Protein AF-A0A937DU06-F1 (afdb_monomer_lite)

Structure (mmCIF, N/CA/C/O backbone):
data_AF-A0A937DU06-F1
#
_entry.id   AF-A0A937DU06-F1
#
loop_
_atom_site.group_PDB
_atom_site.id
_atom_site.type_symbol
_atom_site.label_atom_id
_atom_site.label_alt_id
_atom_site.label_comp_id
_atom_site.label_asym_id
_atom_site.label_entity_id
_atom_site.label_seq_id
_atom_site.pdbx_PDB_ins_code
_atom_site.Cartn_x
_atom_site.Cartn_y
_atom_site.Cartn_z
_atom_site.occupancy
_atom_site.B_iso_or_equiv
_atom_site.auth_seq_id
_atom_site.auth_comp_id
_atom_site.auth_asym_id
_atom_site.auth_atom_id
_atom_site.pdbx_PDB_model_num
ATOM 1 N N . GLY A 1 1 ? 13.114 4.478 -22.385 1.00 58.47 1 GLY A N 1
ATOM 2 C CA . GLY A 1 1 ? 14.428 4.098 -21.829 1.00 58.47 1 GLY A CA 1
ATOM 3 C C . GLY A 1 1 ? 14.342 2.705 -21.241 1.00 58.47 1 GLY A C 1
ATOM 4 O O . GLY A 1 1 ? 13.234 2.247 -20.992 1.00 58.47 1 GLY A O 1
ATOM 5 N N . LYS A 1 2 ? 15.476 2.027 -21.035 1.00 77.94 2 LYS A N 1
ATOM 6 C CA . LYS A 1 2 ? 15.503 0.797 -20.226 1.00 77.94 2 LYS A CA 1
ATOM 7 C C . LYS A 1 2 ? 15.270 1.189 -18.764 1.00 77.94 2 LYS A C 1
ATOM 9 O O . LYS A 1 2 ? 15.938 2.104 -18.291 1.00 77.94 2 LYS A O 1
ATOM 14 N N . VAL A 1 3 ? 14.323 0.547 -18.084 1.00 90.25 3 VAL A N 1
ATOM 15 C CA . VAL A 1 3 ? 14.046 0.810 -16.666 1.00 90.25 3 VAL A CA 1
ATOM 16 C C . VAL A 1 3 ? 15.000 -0.030 -15.817 1.00 90.25 3 VAL A C 1
ATOM 18 O O . VAL A 1 3 ? 15.360 -1.152 -16.182 1.00 90.25 3 VAL A O 1
ATOM 21 N N . GLN A 1 4 ? 15.451 0.531 -14.701 1.00 93.31 4 GLN A N 1
ATOM 22 C CA . GLN A 1 4 ? 16.247 -0.173 -13.703 1.00 93.31 4 GLN A CA 1
ATOM 23 C C . GLN A 1 4 ? 15.529 -0.123 -12.360 1.00 93.31 4 GLN A C 1
ATOM 25 O O . GLN A 1 4 ? 14.863 0.861 -12.042 1.00 93.31 4 GLN A O 1
ATOM 30 N N . PHE A 1 5 ? 15.688 -1.181 -11.576 1.00 93.62 5 PHE A N 1
ATOM 31 C CA . PHE A 1 5 ? 15.219 -1.249 -10.203 1.00 93.62 5 PHE A CA 1
ATOM 32 C C . PHE A 1 5 ? 16.408 -1.219 -9.254 1.00 93.62 5 PHE A C 1
ATOM 34 O O . PHE A 1 5 ? 17.311 -2.047 -9.369 1.00 93.62 5 PHE A O 1
ATOM 41 N N . SER A 1 6 ? 16.386 -0.293 -8.302 1.00 92.75 6 SER A N 1
ATOM 42 C CA . SER A 1 6 ? 17.368 -0.228 -7.224 1.00 92.75 6 SER A CA 1
ATOM 43 C C . SER A 1 6 ? 16.763 -0.868 -5.972 1.00 92.75 6 SER A C 1
ATOM 45 O O . SER A 1 6 ? 15.909 -0.235 -5.344 1.00 92.75 6 SER A O 1
ATOM 47 N N . PRO A 1 7 ? 17.147 -2.109 -5.612 1.00 89.31 7 PRO A N 1
ATOM 48 C CA . PRO A 1 7 ? 16.702 -2.715 -4.362 1.00 89.31 7 PRO A CA 1
ATOM 49 C C . PRO A 1 7 ? 17.229 -1.918 -3.163 1.00 89.31 7 PRO A C 1
ATOM 51 O O . PRO A 1 7 ? 18.206 -1.179 -3.281 1.00 89.31 7 PRO A O 1
ATOM 54 N N . TRP A 1 8 ? 16.594 -2.089 -2.003 1.00 83.94 8 TRP A N 1
ATOM 55 C CA . TRP A 1 8 ? 16.994 -1.406 -0.766 1.00 83.94 8 TRP A CA 1
ATOM 56 C C . TRP A 1 8 ? 18.437 -1.726 -0.376 1.00 83.94 8 TRP A C 1
ATOM 58 O O . TRP A 1 8 ? 19.204 -0.812 -0.090 1.00 83.94 8 TRP A O 1
ATOM 68 N N . ASP A 1 9 ? 18.805 -3.003 -0.487 1.00 81.38 9 ASP A N 1
ATOM 69 C CA . ASP A 1 9 ? 20.158 -3.500 -0.286 1.00 81.38 9 ASP A CA 1
ATOM 70 C C . ASP A 1 9 ? 20.603 -4.253 -1.547 1.00 81.38 9 ASP A C 1
ATOM 72 O O . ASP A 1 9 ? 20.216 -5.401 -1.780 1.00 81.38 9 ASP A O 1
ATOM 76 N N . GLY A 1 10 ? 21.394 -3.607 -2.405 1.00 83.94 10 GLY A N 1
ATOM 77 C CA . GLY A 1 10 ? 21.984 -4.269 -3.568 1.00 83.94 10 GLY A CA 1
ATOM 78 C C . GLY A 1 10 ? 22.299 -3.348 -4.740 1.00 83.94 10 GLY A C 1
ATOM 79 O O . GLY A 1 10 ? 22.063 -2.143 -4.711 1.00 83.94 10 GLY A O 1
ATOM 80 N N . ALA A 1 11 ? 22.858 -3.942 -5.793 1.00 88.88 11 ALA A N 1
ATOM 81 C CA . ALA A 1 11 ? 23.126 -3.243 -7.041 1.00 88.88 11 ALA A CA 1
ATOM 82 C C . ALA A 1 11 ? 21.840 -3.087 -7.876 1.00 88.88 11 ALA A C 1
ATOM 84 O O . ALA A 1 11 ? 20.976 -3.969 -7.822 1.00 88.88 11 ALA A O 1
ATOM 85 N N . PRO A 1 12 ? 21.721 -2.019 -8.686 1.00 91.50 12 PRO A N 1
ATOM 86 C CA . PRO A 1 12 ? 20.616 -1.868 -9.621 1.00 91.50 12 PRO A CA 1
ATOM 87 C C . PRO A 1 12 ? 20.505 -3.053 -10.585 1.00 91.50 12 PRO A C 1
ATOM 89 O O . PRO A 1 12 ? 21.502 -3.529 -11.133 1.00 91.50 12 PRO A O 1
ATOM 92 N N . LEU A 1 13 ? 19.274 -3.496 -10.820 1.00 92.31 13 LEU A N 1
ATOM 93 C CA . LEU A 1 13 ? 18.938 -4.603 -11.709 1.00 92.31 13 LEU A CA 1
ATOM 94 C C . LEU A 1 13 ? 18.192 -4.075 -12.940 1.00 92.31 13 LEU A C 1
ATOM 96 O O . LEU A 1 13 ? 17.380 -3.154 -12.809 1.00 92.31 13 LEU A O 1
ATOM 100 N N . PRO A 1 14 ? 18.411 -4.648 -14.138 1.00 93.56 14 PRO A N 1
ATOM 101 C CA . PRO A 1 14 ? 17.511 -4.429 -15.263 1.00 93.56 14 PRO A CA 1
ATOM 102 C C . PRO A 1 14 ? 16.080 -4.811 -14.867 1.00 93.56 14 PRO A C 1
ATOM 104 O O . PRO A 1 14 ? 15.870 -5.888 -14.307 1.00 93.56 14 PRO A O 1
ATOM 107 N N . LEU A 1 15 ? 15.117 -3.935 -15.151 1.00 94.56 15 LEU A N 1
ATOM 108 C CA . LEU A 1 15 ? 13.704 -4.162 -14.869 1.00 94.56 15 LEU A CA 1
ATOM 109 C C . LEU A 1 15 ? 12.909 -4.146 -16.175 1.00 94.56 15 LEU A C 1
ATOM 111 O O . LEU A 1 15 ? 12.882 -3.142 -16.891 1.00 94.56 15 LEU A O 1
ATOM 115 N N . GLU A 1 16 ? 12.248 -5.261 -16.465 1.00 94.12 16 GLU A N 1
ATOM 116 C CA . GLU A 1 16 ? 11.255 -5.362 -17.526 1.00 94.12 16 GLU A CA 1
ATOM 117 C C . GLU A 1 16 ? 9.858 -5.091 -16.958 1.00 94.12 16 GLU A C 1
ATOM 119 O O . GLU A 1 16 ? 9.426 -5.712 -15.987 1.00 94.12 16 GLU A O 1
ATOM 124 N N . ASP A 1 17 ? 9.132 -4.161 -17.569 1.00 95.38 17 ASP A N 1
ATOM 125 C CA . ASP A 1 17 ? 7.745 -3.896 -17.208 1.00 95.38 17 ASP A CA 1
ATOM 126 C C . ASP A 1 17 ? 6.811 -4.827 -17.987 1.00 95.38 17 ASP A C 1
ATOM 128 O O . ASP A 1 17 ? 6.576 -4.640 -19.182 1.00 95.38 17 ASP A O 1
ATOM 132 N N . ARG A 1 18 ? 6.278 -5.833 -17.293 1.00 95.44 18 ARG A N 1
ATOM 133 C CA . ARG A 1 18 ? 5.257 -6.758 -17.799 1.00 95.44 18 ARG A CA 1
ATOM 134 C C . ARG A 1 18 ? 3.908 -6.551 -17.109 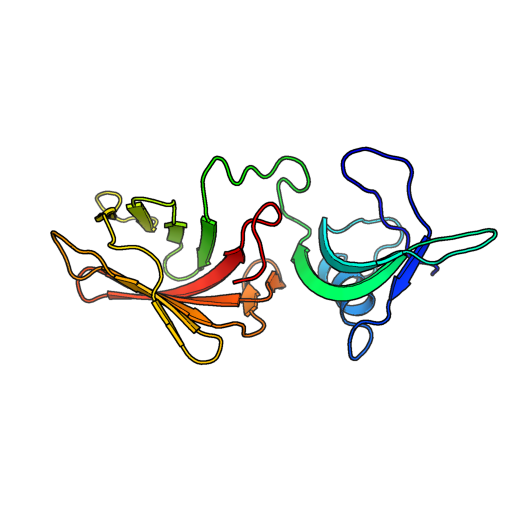1.00 95.44 18 ARG A C 1
ATOM 136 O O . ARG A 1 18 ? 3.020 -7.393 -17.237 1.00 95.44 18 ARG A O 1
ATOM 143 N N . SER A 1 19 ? 3.746 -5.445 -16.382 1.00 95.62 19 SER A N 1
ATOM 144 C CA . SER A 1 19 ? 2.484 -5.125 -15.728 1.00 95.62 19 SER A CA 1
ATOM 145 C C . SER A 1 19 ? 1.403 -4.802 -16.769 1.00 95.62 19 SER A C 1
ATOM 147 O O . SER A 1 19 ? 1.724 -4.316 -17.864 1.00 95.62 19 SER A O 1
ATOM 149 N N . PRO A 1 20 ? 0.114 -5.065 -16.478 1.00 95.44 20 PRO A N 1
ATOM 150 C CA . PRO A 1 20 ? -0.973 -4.773 -17.404 1.00 95.44 20 PRO A CA 1
ATOM 151 C C . PRO A 1 20 ? -0.923 -3.330 -17.915 1.00 95.44 20 PRO A C 1
ATOM 153 O O . PRO A 1 20 ? -0.922 -2.368 -17.151 1.00 95.44 20 PRO A O 1
ATOM 156 N N . GLY A 1 21 ? -0.857 -3.169 -19.238 1.00 95.62 21 GLY A N 1
ATOM 157 C CA . GLY A 1 21 ? -0.779 -1.848 -19.863 1.00 95.62 21 GLY A CA 1
ATOM 158 C C . GLY A 1 21 ? 0.495 -1.052 -19.543 1.00 95.62 21 GLY A C 1
ATOM 159 O O . GLY A 1 21 ? 0.466 0.173 -19.702 1.00 95.62 21 GLY A O 1
ATOM 160 N N . GLN A 1 22 ? 1.579 -1.717 -19.119 1.00 95.75 22 GLN A N 1
ATOM 161 C CA . GLN A 1 22 ? 2.837 -1.093 -18.685 1.00 95.75 22 GLN A CA 1
ATOM 162 C C . GLN A 1 22 ? 2.602 -0.044 -17.588 1.00 95.75 22 GLN A C 1
ATOM 164 O O . GLN A 1 22 ? 3.035 1.111 -17.697 1.00 95.75 22 GLN A O 1
ATOM 169 N N . GLU A 1 23 ? 1.818 -0.422 -16.574 1.00 96.31 23 GLU A N 1
ATOM 170 C CA . GLU A 1 23 ? 1.460 0.433 -15.445 1.00 96.31 23 GLU A CA 1
ATOM 171 C C . GLU A 1 23 ? 2.711 1.003 -14.777 1.00 96.31 23 GLU A C 1
ATOM 173 O O . GLU A 1 23 ? 2.800 2.217 -14.642 1.00 96.31 23 GLU A O 1
ATOM 178 N N . LEU A 1 24 ? 3.724 0.182 -14.478 1.00 96.56 24 LEU A N 1
ATOM 179 C CA . LEU A 1 24 ? 4.948 0.644 -13.814 1.00 96.56 24 LEU A CA 1
ATOM 180 C C . LEU A 1 24 ? 5.633 1.782 -14.583 1.00 96.56 24 LEU A C 1
ATOM 182 O O . LEU A 1 24 ? 5.965 2.823 -14.012 1.00 96.56 24 LEU A O 1
ATOM 186 N N . THR A 1 25 ? 5.835 1.607 -15.888 1.00 95.69 25 THR A N 1
ATOM 187 C CA . THR A 1 25 ? 6.489 2.615 -16.732 1.00 95.69 25 THR A CA 1
ATOM 188 C C . THR A 1 25 ? 5.619 3.863 -16.876 1.00 95.69 25 THR A C 1
ATOM 190 O O . THR A 1 25 ? 6.137 4.980 -16.961 1.00 95.69 25 THR A O 1
ATOM 193 N N . ARG A 1 26 ? 4.292 3.700 -16.915 1.00 95.44 26 ARG A N 1
ATOM 194 C CA . ARG A 1 26 ? 3.347 4.818 -16.962 1.00 95.44 26 ARG A CA 1
ATOM 195 C C . ARG A 1 26 ? 3.391 5.634 -15.673 1.00 95.44 26 ARG A C 1
ATOM 197 O O . ARG A 1 26 ? 3.608 6.839 -15.762 1.00 95.44 26 ARG A O 1
ATOM 204 N N . SER A 1 27 ? 3.297 4.979 -14.517 1.00 95.88 27 SER A N 1
ATOM 205 C CA . SER A 1 27 ? 3.396 5.605 -13.197 1.00 95.88 27 SER A CA 1
ATOM 206 C C . SER A 1 27 ? 4.710 6.355 -13.037 1.00 95.88 27 SER A C 1
ATOM 208 O O . SER A 1 27 ? 4.708 7.493 -12.578 1.00 95.88 27 SER A O 1
ATOM 210 N N . LEU A 1 28 ? 5.825 5.764 -13.487 1.00 95.88 28 LEU A N 1
ATOM 211 C CA . LEU A 1 28 ? 7.123 6.434 -13.469 1.00 95.88 28 LEU A CA 1
ATOM 212 C C . LEU A 1 28 ? 7.074 7.748 -14.248 1.00 95.88 28 LEU A C 1
ATOM 214 O O . LEU A 1 28 ? 7.497 8.774 -13.728 1.00 95.88 28 LEU A O 1
ATOM 218 N N . ARG A 1 29 ? 6.540 7.748 -15.476 1.00 94.62 29 ARG A N 1
ATOM 219 C CA . ARG A 1 29 ? 6.430 8.980 -16.273 1.00 94.62 29 ARG A CA 1
ATOM 220 C C . ARG A 1 29 ? 5.498 10.003 -15.632 1.00 94.62 29 ARG A C 1
ATOM 222 O O . ARG A 1 29 ? 5.862 11.171 -15.574 1.00 94.62 29 ARG A O 1
ATOM 229 N N . GLU A 1 30 ? 4.327 9.585 -15.168 1.00 94.88 30 GLU A N 1
ATOM 230 C CA . GLU A 1 30 ? 3.320 10.485 -14.595 1.00 94.88 30 GLU A CA 1
ATOM 231 C C . GLU A 1 30 ? 3.830 11.144 -13.308 1.00 94.88 30 GLU A C 1
ATOM 233 O O . GLU A 1 30 ? 3.856 12.370 -13.215 1.00 94.88 30 GLU A O 1
ATOM 238 N N . LEU A 1 31 ? 4.344 10.351 -12.364 1.00 95.62 31 LEU A N 1
ATOM 239 C CA . LEU A 1 31 ? 4.810 10.842 -11.064 1.00 95.62 31 LEU A CA 1
ATOM 240 C C . LEU A 1 31 ? 6.076 11.705 -11.155 1.00 95.62 31 LEU A C 1
ATOM 242 O O . LEU A 1 31 ? 6.319 12.556 -10.302 1.00 95.62 31 LEU A O 1
ATOM 246 N N . THR A 1 32 ? 6.907 11.493 -12.177 1.00 94.38 32 THR A N 1
ATOM 247 C CA . THR A 1 32 ? 8.167 12.237 -12.352 1.00 94.38 32 THR A CA 1
ATOM 248 C C . THR A 1 32 ? 8.055 13.394 -13.342 1.00 94.38 32 THR 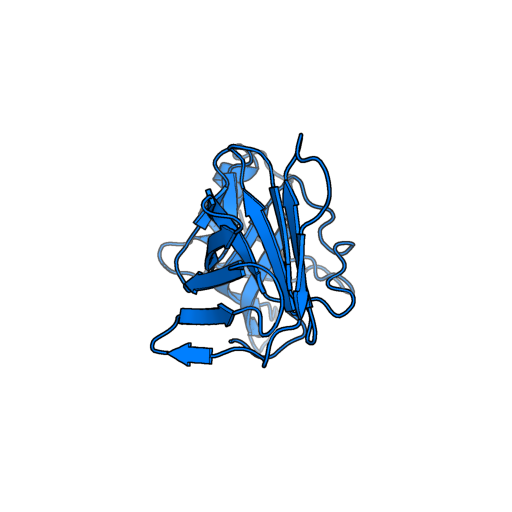A C 1
ATOM 250 O O . THR A 1 32 ? 9.050 14.079 -13.587 1.00 94.38 32 THR A O 1
ATOM 253 N N . GLY A 1 33 ? 6.876 13.620 -13.935 1.00 93.06 33 GLY A N 1
ATOM 254 C CA . GLY A 1 33 ? 6.702 14.590 -15.020 1.00 93.06 33 GLY A CA 1
ATOM 255 C C . GLY A 1 33 ? 7.547 14.257 -16.256 1.00 93.06 33 GLY A C 1
ATOM 256 O O . GLY A 1 33 ? 8.022 15.160 -16.940 1.00 93.06 33 GLY A O 1
ATOM 257 N N . ALA A 1 34 ? 7.790 12.965 -16.498 1.00 88.75 34 ALA A N 1
ATOM 258 C CA . ALA A 1 34 ? 8.652 12.419 -17.546 1.00 88.75 34 ALA A CA 1
ATOM 259 C C . ALA A 1 34 ? 10.103 12.948 -17.531 1.00 88.75 34 ALA A C 1
ATOM 261 O O . ALA A 1 34 ? 10.794 12.887 -18.549 1.00 88.75 34 ALA A O 1
ATOM 262 N N . GLN A 1 35 ? 10.578 13.444 -16.383 1.00 87.69 35 GLN A N 1
ATOM 263 C CA . GLN A 1 35 ? 11.956 13.895 -16.215 1.00 87.69 35 GLN A CA 1
ATOM 264 C C . GLN A 1 35 ? 12.909 12.697 -16.177 1.00 87.69 35 GLN A C 1
ATOM 266 O O . GLN A 1 35 ? 12.804 11.820 -15.318 1.00 87.69 35 GLN A O 1
ATOM 271 N N . GLU A 1 36 ? 13.865 12.662 -17.104 1.00 85.88 36 GLU A N 1
ATOM 272 C CA . GLU A 1 36 ? 14.847 11.583 -17.176 1.00 85.88 36 GLU A CA 1
ATOM 273 C C . GLU A 1 36 ? 15.733 11.547 -15.918 1.00 85.88 36 GLU A C 1
ATOM 275 O O . GLU A 1 36 ? 16.149 12.578 -15.394 1.00 85.88 36 G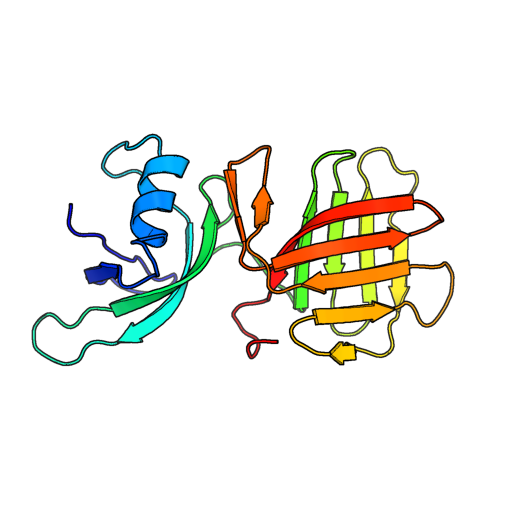LU A O 1
ATOM 280 N N . GLY A 1 37 ? 15.999 10.342 -15.406 1.00 86.44 37 GLY A N 1
ATOM 281 C CA . GLY A 1 37 ? 16.832 10.126 -14.218 1.00 86.44 37 GLY A CA 1
ATOM 282 C C . GLY A 1 37 ? 16.146 10.389 -12.873 1.00 86.44 37 GLY A C 1
ATOM 283 O O . GLY A 1 37 ? 16.718 10.050 -11.837 1.00 86.44 37 GLY A O 1
ATOM 284 N N . ARG A 1 38 ? 14.923 10.933 -12.852 1.00 91.12 38 ARG A N 1
ATOM 285 C CA . ARG A 1 38 ? 14.164 11.110 -11.609 1.00 91.12 38 ARG A CA 1
ATOM 286 C C . ARG A 1 38 ? 13.551 9.768 -11.172 1.00 91.12 38 ARG A C 1
ATOM 288 O O . ARG A 1 38 ? 12.796 9.179 -11.944 1.00 91.12 38 ARG A O 1
ATOM 295 N N . PRO A 1 39 ? 13.867 9.251 -9.969 1.00 92.25 39 PRO A N 1
ATOM 296 C CA . PRO A 1 39 ? 13.339 7.970 -9.515 1.00 92.25 39 PRO A CA 1
ATOM 297 C C . PRO A 1 39 ? 11.930 8.113 -8.924 1.00 92.25 39 PRO A C 1
ATOM 299 O O . PRO A 1 39 ? 11.535 9.189 -8.473 1.00 92.25 39 PRO A O 1
ATOM 302 N N . MET A 1 40 ? 11.216 6.990 -8.850 1.00 94.31 40 MET A N 1
ATOM 303 C CA . MET A 1 40 ? 10.070 6.805 -7.960 1.00 94.31 40 MET A CA 1
ATOM 304 C C . MET A 1 40 ? 10.354 5.632 -7.022 1.00 94.31 40 MET A C 1
ATOM 306 O O . MET A 1 40 ? 11.073 4.697 -7.383 1.00 94.31 40 MET A O 1
ATOM 310 N N . PHE A 1 41 ? 9.766 5.657 -5.835 1.00 94.88 41 PHE A N 1
ATOM 311 C CA . PHE A 1 41 ? 9.621 4.454 -5.033 1.00 94.88 41 PHE A CA 1
ATOM 312 C C . PHE A 1 41 ? 8.600 3.525 -5.689 1.00 94.88 41 PHE A C 1
ATOM 314 O O . PHE A 1 41 ? 7.577 3.994 -6.192 1.00 94.88 41 PHE A O 1
ATOM 321 N N . VAL A 1 42 ? 8.866 2.219 -5.657 1.00 94.88 42 VAL A N 1
ATOM 322 C CA . VAL A 1 42 ? 7.954 1.211 -6.190 1.00 94.88 42 VAL A CA 1
ATOM 323 C C . VAL A 1 42 ? 7.988 -0.065 -5.352 1.00 94.88 42 VAL A C 1
ATOM 325 O O . VAL A 1 42 ? 9.055 -0.534 -4.958 1.00 94.88 42 VAL A O 1
ATOM 328 N N . GLU A 1 43 ? 6.812 -0.641 -5.135 1.00 93.75 43 GLU A N 1
ATOM 329 C CA . GLU A 1 43 ? 6.612 -2.005 -4.643 1.00 93.75 43 GLU A CA 1
ATOM 330 C C . GLU A 1 43 ? 5.833 -2.765 -5.718 1.00 93.75 43 GLU A C 1
ATOM 332 O O . GLU A 1 43 ? 4.856 -2.240 -6.257 1.00 93.75 43 GLU A O 1
ATOM 337 N N . PHE A 1 44 ? 6.249 -3.983 -6.060 1.00 94.44 44 PHE A N 1
ATOM 338 C CA . PHE A 1 44 ? 5.588 -4.788 -7.088 1.00 94.44 44 PHE A CA 1
ATOM 339 C C . PHE A 1 44 ? 5.782 -6.287 -6.855 1.00 94.44 44 PHE A C 1
ATOM 341 O O . PHE A 1 44 ? 6.778 -6.707 -6.263 1.00 94.44 44 PHE A O 1
ATOM 348 N N . PHE A 1 45 ? 4.855 -7.093 -7.372 1.00 93.31 45 PHE A N 1
ATOM 349 C CA . PHE A 1 45 ? 5.064 -8.527 -7.553 1.00 93.31 45 PHE A CA 1
ATOM 350 C C . PHE A 1 45 ? 5.648 -8.806 -8.930 1.00 93.31 45 PHE A C 1
ATOM 352 O O . PHE A 1 45 ? 5.345 -8.125 -9.913 1.00 93.31 45 PHE A O 1
ATOM 359 N N . GLY A 1 46 ? 6.524 -9.803 -8.996 1.00 93.25 46 GLY A N 1
ATOM 360 C CA . GLY A 1 46 ? 7.354 -10.024 -10.163 1.00 93.25 46 GLY A CA 1
ATOM 361 C C . GLY A 1 46 ? 8.157 -11.313 -10.114 1.00 93.25 46 GLY A C 1
ATOM 362 O O . GLY A 1 46 ? 8.124 -12.054 -9.132 1.00 93.25 46 GLY A O 1
ATOM 363 N N . GLY A 1 47 ? 8.889 -11.564 -11.194 1.00 91.62 47 GLY A N 1
ATOM 364 C CA . GLY A 1 47 ? 9.791 -12.703 -11.329 1.00 91.62 47 GLY A CA 1
ATOM 365 C C . GLY A 1 47 ? 11.251 -12.272 -11.413 1.00 91.62 47 GLY A C 1
ATOM 366 O O . GLY A 1 47 ? 11.565 -11.142 -11.788 1.00 91.62 47 GLY A O 1
ATOM 367 N N . ARG A 1 48 ? 12.158 -13.199 -11.094 1.00 91.50 48 ARG A N 1
ATOM 368 C CA . ARG A 1 48 ? 13.571 -13.094 -11.474 1.00 91.50 48 ARG A CA 1
ATOM 369 C C . ARG A 1 48 ? 13.774 -13.811 -12.796 1.00 91.50 48 ARG A C 1
ATOM 371 O O . ARG A 1 48 ? 13.381 -14.970 -12.925 1.00 91.50 48 ARG A O 1
ATOM 378 N N . ASP A 1 49 ? 14.423 -13.144 -13.736 1.00 86.44 49 ASP A N 1
ATOM 379 C CA . ASP A 1 49 ? 14.819 -13.785 -14.981 1.00 86.44 49 ASP A CA 1
ATOM 380 C C . ASP A 1 49 ? 16.092 -14.611 -14.760 1.00 86.44 49 ASP A C 1
ATOM 382 O O . ASP A 1 49 ? 16.937 -14.292 -13.921 1.00 86.44 49 ASP A O 1
ATOM 386 N N . THR A 1 50 ? 16.250 -15.688 -15.525 1.00 82.62 50 THR A N 1
ATOM 387 C CA . THR A 1 50 ? 17.438 -16.551 -15.474 1.00 82.62 50 THR A CA 1
ATOM 388 C C . THR A 1 50 ? 18.275 -16.386 -16.736 1.00 82.62 50 THR A C 1
ATOM 390 O O . THR A 1 50 ? 17.729 -16.380 -17.837 1.00 82.62 50 THR A O 1
ATOM 393 N N . GLY A 1 51 ? 19.602 -16.323 -16.600 1.00 76.81 51 GLY A N 1
ATOM 394 C CA . GLY A 1 51 ? 20.534 -16.280 -17.732 1.00 76.81 51 GLY A CA 1
ATOM 395 C C . GLY A 1 51 ? 21.522 -15.115 -17.674 1.00 76.81 51 GLY A C 1
ATOM 396 O O . GLY A 1 51 ? 21.612 -14.381 -16.691 1.00 76.81 51 GLY A O 1
ATOM 397 N N . ARG A 1 52 ? 22.320 -14.950 -18.734 1.00 68.50 52 ARG A N 1
ATOM 398 C CA . ARG A 1 52 ? 23.296 -13.854 -18.824 1.00 68.50 52 ARG A CA 1
ATOM 399 C C . ARG A 1 52 ? 22.551 -12.529 -19.029 1.00 68.50 52 ARG A C 1
ATOM 401 O O . ARG A 1 52 ? 21.813 -12.392 -19.996 1.00 68.50 52 ARG A O 1
ATOM 408 N N . GLY A 1 53 ? 22.777 -11.561 -18.139 1.00 67.69 53 GLY A N 1
ATOM 409 C CA . GLY A 1 53 ? 22.007 -10.311 -18.109 1.00 67.69 53 GLY A CA 1
ATOM 410 C C . GLY A 1 53 ? 20.671 -10.430 -17.369 1.00 67.69 53 GLY A C 1
ATOM 411 O O . GLY A 1 53 ? 19.804 -9.590 -17.587 1.00 67.69 53 GLY A O 1
ATOM 412 N N . ALA A 1 54 ? 20.518 -11.462 -16.527 1.00 80.12 54 ALA A N 1
ATOM 413 C CA . ALA A 1 54 ? 19.365 -11.666 -15.657 1.00 80.12 54 ALA A CA 1
ATOM 414 C C . ALA A 1 54 ? 18.954 -10.372 -14.944 1.00 80.12 54 ALA A C 1
ATOM 416 O O . ALA A 1 54 ? 19.758 -9.734 -14.260 1.00 80.12 54 ALA A O 1
ATOM 417 N N . GLY A 1 55 ? 17.691 -10.010 -15.129 1.00 90.38 55 GLY A N 1
ATOM 418 C CA . GLY A 1 55 ? 17.037 -8.908 -14.454 1.00 90.38 55 GLY A CA 1
ATOM 419 C C . GLY A 1 55 ? 15.844 -9.409 -13.659 1.00 90.38 55 GLY A C 1
ATOM 420 O O . GLY A 1 55 ? 15.796 -10.549 -13.184 1.00 90.38 55 GLY A O 1
ATOM 421 N N . ILE A 1 56 ? 14.878 -8.523 -13.514 1.00 94.25 56 ILE A N 1
ATOM 422 C CA . ILE A 1 56 ? 13.593 -8.811 -12.902 1.00 94.25 56 ILE A CA 1
ATOM 423 C C . ILE A 1 56 ? 12.482 -8.315 -13.815 1.00 94.25 56 ILE A C 1
ATOM 425 O O . ILE A 1 56 ? 12.664 -7.357 -14.566 1.00 94.25 56 ILE A O 1
ATOM 429 N N . SER A 1 57 ? 11.317 -8.940 -13.711 1.00 94.19 57 SER A N 1
ATOM 430 C CA . SER A 1 57 ? 10.104 -8.491 -14.387 1.00 94.19 57 SER A CA 1
ATOM 431 C C . SER A 1 57 ? 9.060 -8.076 -13.362 1.00 94.19 57 SER A C 1
ATOM 433 O O . SER A 1 57 ? 8.787 -8.822 -12.424 1.00 94.19 57 SER A O 1
ATOM 435 N N . ALA A 1 58 ? 8.469 -6.894 -13.530 1.00 95.69 58 ALA A N 1
ATOM 436 C CA . ALA A 1 58 ? 7.307 -6.475 -12.753 1.00 95.69 58 ALA A CA 1
ATOM 437 C C . ALA A 1 58 ? 6.039 -6.989 -13.430 1.00 95.69 58 ALA A C 1
ATOM 439 O O . ALA A 1 58 ? 5.796 -6.685 -14.595 1.00 95.69 58 ALA A O 1
ATOM 440 N N . LEU A 1 59 ? 5.240 -7.760 -12.700 1.00 95.62 59 LEU A N 1
ATOM 441 C CA . LEU A 1 59 ? 3.949 -8.280 -13.152 1.00 95.62 59 LEU A CA 1
ATOM 442 C C . LEU A 1 59 ? 2.789 -7.456 -12.592 1.00 95.62 59 LEU A C 1
ATOM 444 O O . LEU A 1 59 ? 1.762 -7.325 -13.249 1.00 95.62 59 LEU A O 1
ATOM 448 N N . GLU A 1 60 ? 2.951 -6.878 -11.403 1.00 95.00 60 GLU A N 1
ATOM 449 C CA . GLU A 1 60 ? 1.874 -6.154 -10.735 1.00 95.00 60 GLU A CA 1
ATOM 450 C C . GLU A 1 60 ? 2.407 -5.063 -9.806 1.00 95.00 60 GLU A C 1
ATOM 452 O O . GLU A 1 60 ? 3.158 -5.350 -8.875 1.00 95.00 60 GLU A O 1
ATOM 457 N N . VAL A 1 61 ? 1.989 -3.811 -10.013 1.00 96.12 61 VAL A N 1
ATOM 458 C CA . VAL A 1 61 ? 2.398 -2.685 -9.163 1.00 96.12 61 VAL A CA 1
ATOM 459 C C . VAL A 1 61 ? 1.557 -2.656 -7.886 1.00 96.12 61 VAL A C 1
ATOM 461 O O . VAL A 1 61 ? 0.342 -2.457 -7.924 1.00 96.12 61 VAL A O 1
ATOM 464 N N . ARG A 1 62 ? 2.204 -2.794 -6.729 1.00 95.38 62 ARG A N 1
ATOM 465 C CA . ARG A 1 62 ? 1.559 -2.684 -5.413 1.00 95.38 62 ARG A CA 1
ATOM 466 C C . ARG A 1 62 ? 1.558 -1.258 -4.891 1.00 95.38 62 ARG A C 1
ATOM 468 O O . ARG A 1 62 ? 0.564 -0.827 -4.307 1.00 95.38 62 ARG A O 1
ATOM 475 N N . ARG A 1 63 ? 2.628 -0.512 -5.163 1.00 95.12 63 ARG A N 1
ATOM 476 C CA . ARG A 1 63 ? 2.736 0.898 -4.797 1.00 95.12 63 ARG A CA 1
ATOM 477 C C . ARG A 1 63 ? 3.683 1.647 -5.718 1.00 95.12 63 ARG A C 1
ATOM 479 O O . ARG A 1 63 ? 4.688 1.081 -6.137 1.00 95.12 63 ARG A O 1
ATOM 486 N N . ALA A 1 64 ? 3.389 2.914 -5.993 1.00 96.19 64 ALA A N 1
ATOM 487 C CA . ALA A 1 64 ? 4.298 3.830 -6.678 1.00 96.19 64 ALA A CA 1
ATOM 488 C C . ALA A 1 64 ? 4.146 5.252 -6.122 1.00 96.19 64 ALA A C 1
ATOM 490 O O . ALA A 1 64 ? 3.026 5.744 -6.012 1.00 96.19 64 ALA A O 1
ATOM 491 N N . ALA A 1 65 ? 5.250 5.908 -5.759 1.00 94.88 65 ALA A N 1
ATOM 492 C CA . ALA A 1 65 ? 5.224 7.248 -5.163 1.00 94.88 65 ALA A CA 1
ATOM 493 C C . ALA A 1 65 ? 6.553 7.995 -5.364 1.00 94.88 65 ALA A C 1
ATOM 495 O O . ALA A 1 65 ? 7.613 7.376 -5.432 1.00 94.88 65 ALA A O 1
ATOM 496 N N . VAL A 1 66 ? 6.519 9.330 -5.406 1.00 91.75 66 VAL A N 1
ATOM 497 C CA . VAL A 1 66 ? 7.728 10.187 -5.442 1.00 91.75 66 VAL A CA 1
ATOM 498 C C . VAL A 1 66 ? 7.982 10.928 -4.128 1.00 91.75 66 VAL A C 1
ATOM 500 O O . VAL A 1 66 ? 9.131 11.219 -3.806 1.00 91.75 66 VAL A O 1
ATOM 503 N N . GLU A 1 67 ? 6.942 11.169 -3.332 1.00 83.25 67 GLU A N 1
ATOM 504 C CA . GLU A 1 67 ? 7.017 11.852 -2.036 1.00 83.25 67 GLU A CA 1
ATOM 505 C C . GLU A 1 67 ? 6.837 10.851 -0.891 1.00 83.25 67 GLU A C 1
ATOM 507 O O . GLU A 1 67 ? 5.847 10.847 -0.167 1.00 83.25 67 GLU A O 1
ATOM 512 N N . THR A 1 68 ? 7.800 9.941 -0.747 1.00 83.81 68 THR A N 1
ATOM 513 C CA . THR A 1 68 ? 7.791 8.931 0.318 1.00 83.81 68 THR A CA 1
ATOM 514 C C . THR A 1 68 ? 9.164 8.796 0.969 1.00 83.81 68 THR A C 1
ATOM 516 O O . THR A 1 68 ? 10.200 9.095 0.372 1.00 83.81 68 THR A O 1
ATOM 519 N N . ALA A 1 69 ? 9.183 8.295 2.206 1.00 81.62 69 ALA A N 1
ATOM 520 C CA . ALA A 1 69 ? 10.405 7.855 2.871 1.00 81.62 69 ALA A CA 1
ATOM 521 C C . ALA A 1 69 ? 11.087 6.677 2.140 1.00 81.62 69 ALA A C 1
ATOM 523 O O . ALA A 1 69 ? 12.264 6.402 2.398 1.00 81.62 69 ALA A O 1
ATOM 524 N N . GLY A 1 70 ? 10.375 6.016 1.219 1.00 81.81 70 GLY A N 1
ATOM 525 C CA . GLY A 1 70 ? 10.886 4.946 0.371 1.00 81.81 70 GLY A CA 1
ATOM 526 C C . GLY A 1 70 ? 11.389 3.773 1.206 1.00 81.81 70 GLY A C 1
ATOM 527 O O . GLY A 1 70 ? 10.696 3.315 2.105 1.00 81.81 70 GLY A O 1
ATOM 528 N N . CYS A 1 71 ? 12.636 3.346 0.988 1.00 75.56 71 CYS A N 1
ATOM 529 C CA . CYS A 1 71 ? 13.280 2.266 1.752 1.00 75.56 71 CYS A CA 1
ATOM 530 C C . CYS A 1 71 ? 13.330 2.518 3.273 1.00 75.56 71 CYS A C 1
ATOM 532 O O . CYS A 1 71 ? 13.600 1.603 4.043 1.00 75.56 71 CYS A O 1
ATOM 534 N N . ARG A 1 72 ? 13.133 3.769 3.714 1.00 80.56 72 ARG A N 1
ATOM 535 C CA . ARG A 1 72 ? 13.120 4.147 5.136 1.00 80.56 72 ARG A CA 1
ATOM 536 C C . ARG A 1 72 ? 11.725 4.110 5.752 1.00 80.56 72 ARG A C 1
ATOM 538 O O . ARG A 1 72 ? 11.598 4.371 6.946 1.00 80.56 72 ARG A O 1
ATOM 545 N N . GLU A 1 73 ? 10.683 3.849 4.969 1.00 79.06 73 GLU A N 1
ATOM 546 C CA . GLU A 1 73 ? 9.342 3.691 5.512 1.00 79.06 73 GLU A CA 1
ATOM 547 C C . GLU A 1 73 ? 9.265 2.411 6.338 1.00 79.06 73 GLU A C 1
ATOM 549 O O . GLU A 1 73 ? 9.629 1.327 5.885 1.00 79.06 73 GLU A O 1
ATOM 554 N N . ARG A 1 74 ? 8.823 2.543 7.588 1.00 77.62 74 ARG A N 1
ATOM 555 C CA . ARG A 1 74 ? 8.822 1.432 8.533 1.00 77.62 74 ARG A CA 1
ATOM 556 C C . ARG A 1 74 ? 7.404 0.994 8.845 1.00 77.62 74 ARG A C 1
ATOM 558 O O . ARG A 1 74 ? 6.649 1.694 9.520 1.00 77.62 74 ARG A O 1
ATOM 565 N N . PHE A 1 75 ? 7.084 -0.232 8.463 1.00 82.88 75 PHE A N 1
ATOM 566 C CA . PHE A 1 75 ? 5.884 -0.922 8.916 1.00 82.88 75 PHE A CA 1
ATOM 567 C C . PHE A 1 75 ? 6.064 -1.534 10.318 1.00 82.88 75 PHE A C 1
ATOM 569 O O . PHE A 1 75 ? 5.523 -2.599 10.552 1.00 82.88 75 PHE A O 1
ATOM 576 N N . ASP A 1 76 ? 6.825 -0.926 11.247 1.00 82.31 76 ASP A N 1
ATOM 577 C CA . ASP A 1 76 ? 7.175 -1.483 12.579 1.00 82.31 76 ASP A CA 1
ATOM 578 C C . ASP A 1 76 ? 5.985 -2.164 13.300 1.00 82.31 76 ASP A C 1
ATOM 580 O O . ASP A 1 76 ? 5.261 -1.527 14.059 1.00 82.31 76 ASP A O 1
ATOM 584 N N . GLN A 1 77 ? 5.770 -3.462 13.056 1.00 85.50 77 GLN A N 1
ATOM 585 C CA . GLN A 1 77 ? 4.594 -4.236 13.497 1.00 85.50 77 GLN A CA 1
ATOM 586 C C . GLN A 1 77 ? 3.220 -3.769 12.962 1.0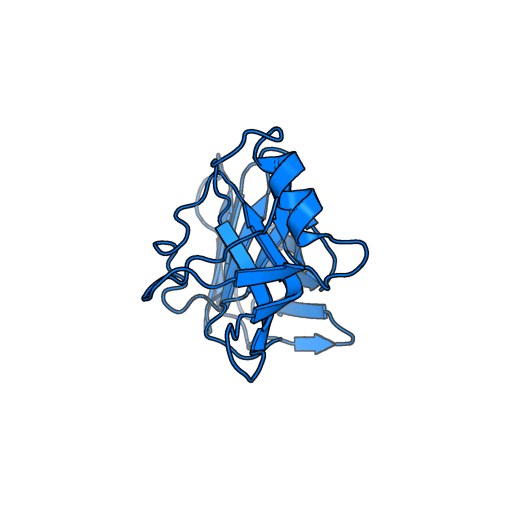0 85.50 77 GLN A C 1
ATOM 588 O O . GLN A 1 77 ? 2.191 -4.285 13.400 1.00 85.50 77 GLN A O 1
ATOM 593 N N . ARG A 1 78 ? 3.176 -2.827 12.013 1.00 94.50 78 ARG A N 1
ATOM 594 C CA . ARG A 1 78 ? 1.953 -2.450 11.296 1.00 94.50 78 ARG A CA 1
ATOM 595 C C . ARG A 1 78 ? 1.686 -3.445 10.172 1.00 94.50 78 ARG A C 1
ATOM 597 O O . ARG A 1 78 ? 2.570 -3.741 9.368 1.00 94.50 78 ARG A O 1
ATOM 604 N N . GLU A 1 79 ? 0.456 -3.926 10.111 1.00 95.75 79 GLU A N 1
ATOM 605 C CA . GLU A 1 79 ? -0.092 -4.694 8.996 1.00 95.75 79 GLU A CA 1
ATOM 606 C C . GLU A 1 79 ? -0.483 -3.788 7.843 1.00 95.75 79 GLU A C 1
ATOM 608 O O . GLU A 1 79 ? -0.168 -4.075 6.686 1.00 95.75 79 GLU A O 1
ATOM 613 N N . TRP A 1 80 ? -1.075 -2.647 8.187 1.00 97.12 80 TRP A N 1
ATOM 614 C CA . TRP A 1 80 ? -1.550 -1.675 7.225 1.00 97.12 80 TRP A CA 1
ATOM 615 C C . TRP A 1 80 ? -1.220 -0.254 7.651 1.00 97.12 80 TRP A C 1
ATOM 617 O O . TRP A 1 80 ? -1.286 0.089 8.835 1.00 97.12 80 TRP A O 1
ATOM 627 N N . ILE A 1 81 ? -0.901 0.579 6.665 1.00 95.94 81 ILE A N 1
ATOM 628 C CA . ILE A 1 81 ? -0.727 2.022 6.833 1.00 95.94 81 ILE A CA 1
ATOM 629 C C . ILE A 1 81 ? -1.497 2.718 5.720 1.00 95.94 81 ILE A C 1
ATOM 631 O O . ILE A 1 81 ? -1.254 2.453 4.544 1.00 95.94 81 ILE A O 1
ATOM 635 N N . GLY A 1 82 ? -2.419 3.604 6.084 1.00 96.06 82 GLY A N 1
ATOM 636 C CA . GLY A 1 82 ? -3.269 4.311 5.131 1.00 96.06 82 GLY A CA 1
ATOM 637 C C . GLY A 1 82 ? -3.408 5.786 5.432 1.00 96.06 82 GLY A C 1
ATOM 638 O O . GLY A 1 82 ? -3.133 6.242 6.545 1.00 96.06 82 GLY A O 1
ATOM 639 N N . SER A 1 83 ? -3.852 6.523 4.424 1.00 96.56 83 SER A N 1
ATOM 640 C CA . SER A 1 83 ? -4.121 7.953 4.521 1.00 96.56 83 SER A CA 1
ATOM 641 C C . SER A 1 83 ? -5.199 8.395 3.539 1.00 96.56 83 SER A C 1
ATOM 643 O O . SER A 1 83 ? -5.433 7.756 2.510 1.00 96.56 83 SER A O 1
ATOM 645 N N . GLY A 1 84 ? -5.816 9.531 3.843 1.00 97.12 84 GLY A N 1
ATOM 646 C CA . GLY A 1 84 ? -6.721 10.244 2.947 1.00 97.12 84 GLY A CA 1
ATOM 647 C C . GLY A 1 84 ? -6.684 11.742 3.226 1.00 97.12 84 GLY A C 1
ATOM 648 O O . GLY A 1 84 ? -6.064 12.174 4.200 1.00 97.12 84 GLY A O 1
ATOM 649 N N . ASN A 1 85 ? -7.315 12.526 2.348 1.00 94.56 85 ASN A N 1
ATOM 650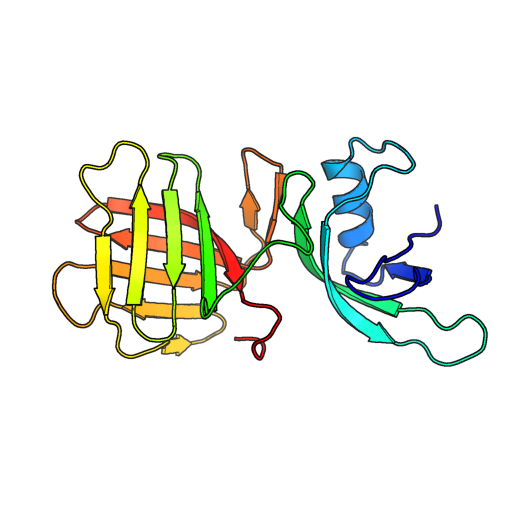 C CA . ASN A 1 85 ? -7.022 13.959 2.221 1.00 94.56 85 ASN A CA 1
ATOM 651 C C . ASN A 1 85 ? -8.098 14.890 2.802 1.00 94.56 85 ASN A C 1
ATOM 653 O O . ASN A 1 85 ? -7.756 15.995 3.220 1.00 94.56 85 ASN A O 1
ATOM 657 N N . GLU A 1 86 ? -9.364 14.464 2.891 1.00 88.19 86 GLU A N 1
ATOM 658 C CA . GLU A 1 86 ? -10.489 15.339 3.263 1.00 88.19 86 GLU A CA 1
ATOM 659 C C . GLU A 1 86 ? -11.423 14.715 4.326 1.00 88.19 86 GLU A C 1
ATOM 661 O O . GLU A 1 86 ? -12.270 13.882 3.999 1.00 88.19 86 GLU A O 1
ATOM 666 N N . PRO A 1 87 ? -11.309 15.120 5.610 1.00 92.69 87 PRO A N 1
ATOM 667 C CA . PRO A 1 87 ? -10.143 15.802 6.187 1.00 92.69 87 PRO A CA 1
ATOM 668 C C . PRO A 1 87 ? -8.891 14.927 6.065 1.00 92.69 87 PRO A C 1
ATOM 670 O O . PRO A 1 87 ? -9.000 13.723 5.848 1.00 92.69 87 PRO A O 1
ATOM 673 N N . SER A 1 88 ? -7.698 15.492 6.252 1.00 96.12 88 SER A N 1
ATOM 674 C CA . SER A 1 88 ? -6.492 14.665 6.244 1.00 96.12 88 SER A CA 1
ATOM 675 C C . SER A 1 88 ? -6.505 13.687 7.419 1.00 96.12 88 SER A C 1
ATOM 677 O O . SER A 1 88 ? -6.771 14.083 8.555 1.00 96.12 88 SER A O 1
ATOM 679 N N . TRP A 1 89 ? -6.215 12.415 7.171 1.00 97.38 89 TRP A N 1
ATOM 680 C CA . TRP A 1 89 ? -6.186 11.391 8.213 1.00 97.38 89 TRP A CA 1
ATOM 681 C C . TRP A 1 89 ? -5.118 10.333 7.938 1.00 97.38 89 TRP A C 1
ATOM 683 O O . TRP A 1 89 ? -4.637 10.181 6.814 1.00 97.38 89 TRP A O 1
ATOM 693 N N . ARG A 1 90 ? -4.751 9.594 8.987 1.00 97.19 90 ARG A N 1
ATOM 694 C CA . ARG A 1 90 ? -3.841 8.450 8.935 1.00 97.19 90 ARG A CA 1
ATOM 695 C C . ARG A 1 90 ? -4.413 7.279 9.723 1.00 97.19 90 ARG A C 1
ATOM 697 O O . ARG A 1 90 ? -4.798 7.455 10.877 1.00 97.19 90 ARG A O 1
ATOM 704 N N . LEU A 1 91 ? -4.424 6.103 9.106 1.00 97.94 91 LEU A N 1
ATOM 705 C CA . LEU A 1 91 ? -4.806 4.836 9.720 1.00 97.94 91 LEU A CA 1
ATOM 706 C C . LEU A 1 91 ? -3.570 3.951 9.867 1.00 97.94 91 LEU A C 1
ATOM 708 O O . LEU A 1 91 ? -2.812 3.777 8.914 1.00 97.94 91 LEU A O 1
ATOM 712 N N . GLU A 1 92 ? -3.400 3.359 11.041 1.00 97.56 92 GLU A N 1
ATOM 713 C CA . GLU A 1 92 ? -2.449 2.276 11.278 1.00 97.56 92 GLU A CA 1
ATOM 714 C C . GLU A 1 92 ? -3.205 1.083 11.857 1.00 97.56 92 GLU A C 1
ATOM 716 O O . GLU A 1 92 ? -3.960 1.231 12.818 1.00 97.56 92 GLU A O 1
ATOM 721 N N . ILE A 1 93 ? -3.005 -0.095 11.271 1.00 97.75 93 ILE A N 1
ATOM 722 C CA . ILE A 1 93 ? -3.532 -1.356 11.797 1.00 97.75 93 ILE A CA 1
ATOM 723 C C . ILE A 1 93 ? -2.341 -2.221 12.172 1.00 97.75 93 ILE A C 1
ATOM 725 O O . ILE A 1 93 ? -1.424 -2.403 11.372 1.00 97.75 93 ILE A O 1
ATOM 729 N N . THR A 1 94 ? -2.336 -2.724 13.397 1.00 96.75 94 THR A N 1
ATOM 730 C CA . THR A 1 94 ? -1.348 -3.685 13.906 1.00 96.75 94 THR A CA 1
ATOM 731 C C . THR A 1 94 ? -2.022 -5.042 14.089 1.00 96.75 94 THR A C 1
ATOM 733 O O . THR A 1 94 ? -3.194 -5.192 13.780 1.00 96.75 94 THR A O 1
ATOM 736 N N . SER A 1 95 ? -1.326 -6.026 14.653 1.00 94.94 95 SER A N 1
ATOM 737 C CA . SER A 1 95 ? -1.960 -7.301 15.016 1.00 94.94 95 SER A CA 1
ATOM 738 C C . SER A 1 95 ? -2.934 -7.213 16.200 1.00 94.94 95 SER A C 1
ATOM 740 O O . SER A 1 95 ? -3.558 -8.215 16.545 1.00 94.94 95 SER A O 1
ATOM 742 N N . ARG A 1 96 ? -3.027 -6.053 16.869 1.00 94.94 96 ARG A N 1
ATOM 743 C CA . ARG A 1 96 ? -3.822 -5.862 18.096 1.00 94.94 96 ARG A CA 1
ATOM 744 C C . ARG A 1 96 ? -4.821 -4.718 17.992 1.00 94.94 96 ARG A C 1
ATOM 746 O O . ARG A 1 96 ? -5.976 -4.882 18.371 1.00 94.94 96 ARG A O 1
ATOM 753 N N . ASP A 1 97 ? -4.357 -3.576 17.493 1.00 96.44 97 ASP A N 1
ATOM 754 C CA . ASP A 1 97 ? -5.098 -2.320 17.523 1.00 96.44 97 ASP A CA 1
ATOM 755 C C . ASP A 1 97 ? -5.234 -1.708 16.127 1.00 96.44 97 ASP A C 1
ATOM 757 O O . ASP A 1 97 ? -4.289 -1.739 15.326 1.00 96.44 97 ASP A O 1
ATOM 761 N N . MET A 1 98 ? -6.368 -1.037 15.914 1.00 97.69 98 MET A N 1
ATOM 762 C CA . MET A 1 98 ? -6.535 0.005 14.904 1.00 97.69 98 MET A CA 1
ATOM 763 C C . MET A 1 98 ? -6.329 1.382 15.545 1.00 97.69 98 MET A C 1
ATOM 765 O O . MET A 1 98 ? -6.824 1.643 16.644 1.00 97.69 98 MET A O 1
ATOM 769 N N . LEU A 1 99 ? -5.627 2.275 14.848 1.00 97.06 99 LEU A N 1
ATOM 770 C CA . LEU A 1 99 ? -5.361 3.651 15.267 1.00 97.06 99 LEU A CA 1
ATOM 771 C C . LEU A 1 99 ? -5.675 4.623 14.126 1.00 97.06 99 LEU A C 1
ATOM 773 O O . LEU A 1 99 ? -4.993 4.616 13.102 1.00 97.06 99 LEU A O 1
ATOM 777 N N . LEU A 1 100 ? -6.665 5.491 14.327 1.00 97.62 100 LEU A N 1
ATOM 778 C CA . LEU A 1 100 ? -7.039 6.560 13.406 1.00 97.62 100 LEU A CA 1
ATOM 779 C C . LEU A 1 100 ? -6.648 7.926 13.981 1.00 97.62 100 LEU A C 1
ATOM 781 O O . LEU A 1 100 ? -7.119 8.336 15.042 1.00 97.62 100 LEU A O 1
ATOM 785 N N . ASN A 1 101 ? -5.826 8.658 13.236 1.00 97.31 101 ASN A N 1
ATOM 786 C CA . ASN A 1 101 ? -5.467 10.045 13.509 1.00 97.31 101 ASN A CA 1
ATOM 787 C C . ASN A 1 101 ? -6.119 10.943 12.457 1.00 97.31 101 ASN A C 1
ATOM 789 O O . ASN A 1 101 ? -5.783 10.832 11.281 1.00 97.31 101 ASN A O 1
ATOM 793 N N . VAL A 1 102 ? -7.013 11.845 12.860 1.00 97.00 102 VAL A N 1
ATOM 794 C CA . VAL A 1 102 ? -7.634 12.828 11.956 1.00 97.00 102 VAL A CA 1
ATOM 795 C C . VAL A 1 102 ? -7.054 14.206 12.251 1.00 97.00 102 VAL A C 1
ATOM 797 O O . VAL A 1 102 ? -7.067 14.654 13.398 1.00 97.00 102 VAL A O 1
ATOM 800 N N . LEU A 1 103 ? -6.546 14.890 11.228 1.00 95.00 103 LEU A N 1
ATOM 801 C CA . LEU A 1 103 ? -6.026 16.246 11.358 1.00 95.00 103 LEU A CA 1
ATOM 802 C C . LEU A 1 103 ? -7.142 17.192 11.819 1.00 95.00 103 LEU A C 1
ATOM 804 O O . LEU A 1 103 ? -8.231 17.215 11.246 1.00 95.00 103 LEU A O 1
ATOM 808 N N . GLY A 1 104 ? -6.867 17.965 12.871 1.00 90.81 104 GLY A N 1
ATOM 809 C CA . GLY A 1 104 ? -7.861 18.829 13.514 1.00 90.81 104 GLY A CA 1
ATOM 810 C C . GLY A 1 104 ? -8.850 18.094 14.430 1.00 90.81 104 GLY A C 1
ATOM 811 O O . GLY A 1 104 ? -9.744 18.734 14.979 1.00 90.81 104 GLY A O 1
ATOM 812 N N . GLY A 1 105 ? -8.708 16.776 1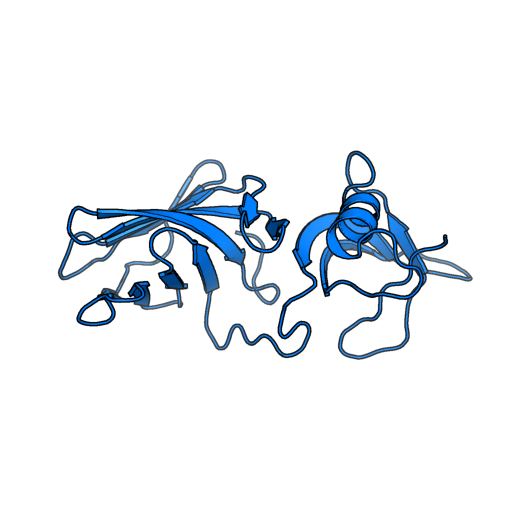4.614 1.00 87.69 105 GLY A N 1
ATOM 813 C CA . GLY A 1 105 ? -9.439 16.016 15.629 1.00 87.69 105 GLY A CA 1
ATOM 814 C C . GLY A 1 105 ? -8.918 16.277 17.047 1.00 87.69 105 GLY A C 1
ATOM 815 O O . GLY A 1 105 ? -7.776 16.692 17.234 1.00 87.69 105 GLY A O 1
ATOM 816 N N . VAL A 1 106 ? -9.759 16.019 18.055 1.00 86.31 106 VAL A N 1
ATOM 817 C CA . VAL A 1 106 ? -9.432 16.258 19.476 1.00 86.31 106 VAL A CA 1
ATOM 818 C C . VAL A 1 106 ? -8.376 15.274 19.989 1.00 86.31 106 VAL A C 1
ATOM 820 O O . VAL A 1 106 ? -7.455 15.673 20.699 1.00 86.31 106 VAL A O 1
ATOM 823 N N . ALA A 1 107 ? -8.504 13.995 19.631 1.00 91.69 107 ALA A N 1
ATOM 824 C CA . ALA A 1 107 ? -7.576 12.936 20.006 1.00 91.69 107 ALA A CA 1
ATOM 825 C C . ALA A 1 107 ? -7.589 11.799 18.966 1.00 91.69 107 ALA A C 1
ATOM 827 O O . ALA A 1 107 ? -8.582 11.640 18.251 1.00 91.69 107 ALA A O 1
ATOM 828 N N . PRO A 1 108 ? -6.515 10.993 18.881 1.00 94.88 108 PRO A N 1
ATOM 829 C CA . PRO A 1 108 ? -6.517 9.744 18.125 1.00 94.88 108 PRO A CA 1
ATOM 830 C C . PRO A 1 108 ? -7.583 8.762 18.617 1.00 94.88 108 PRO A C 1
ATOM 832 O O . PRO A 1 108 ? -7.712 8.548 19.823 1.00 94.88 108 PRO A O 1
ATOM 835 N N . VAL A 1 109 ? -8.273 8.097 17.690 1.00 95.06 109 VAL A N 1
ATOM 836 C CA . VAL A 1 109 ? -9.176 6.984 18.010 1.00 95.06 109 VAL A CA 1
ATOM 837 C C . VAL A 1 109 ? -8.377 5.688 17.944 1.00 95.06 109 VAL A C 1
ATOM 839 O O . VAL A 1 109 ? -7.820 5.349 16.900 1.00 95.06 109 VAL A O 1
ATOM 842 N N . ARG A 1 110 ? -8.306 4.960 19.059 1.00 95.81 110 ARG A N 1
ATOM 843 C CA . ARG A 1 110 ? -7.649 3.652 19.149 1.00 95.81 110 ARG A CA 1
ATOM 844 C C . ARG A 1 110 ? -8.641 2.621 19.660 1.00 95.81 110 ARG A C 1
ATOM 846 O O . ARG A 1 110 ? -9.282 2.868 20.677 1.00 95.81 110 ARG A O 1
ATOM 853 N N . ALA A 1 111 ? -8.704 1.465 19.008 1.00 96.44 111 ALA A N 1
ATOM 854 C CA . ALA A 1 111 ? -9.521 0.349 19.470 1.00 96.44 111 ALA A CA 1
ATOM 855 C C . ALA A 1 111 ? -8.852 -1.007 19.180 1.00 96.44 111 ALA A C 1
ATOM 857 O O . ALA A 1 111 ? -8.251 -1.160 18.109 1.00 96.44 111 ALA A O 1
ATOM 858 N N . PRO A 1 112 ? -8.958 -1.988 20.096 1.00 97.38 112 PRO A N 1
ATOM 859 C CA . PRO A 1 112 ? -8.538 -3.359 19.829 1.00 97.38 112 PRO A CA 1
ATOM 860 C C . PRO A 1 112 ? -9.484 -4.033 18.823 1.00 97.38 112 PRO A C 1
ATOM 862 O O . PRO A 1 112 ? -10.660 -3.675 18.741 1.00 97.38 112 PRO A O 1
ATOM 865 N N . HIS A 1 113 ? -8.994 -5.026 18.080 1.00 96.62 113 HIS A N 1
ATOM 866 C CA . HIS A 1 113 ? -9.800 -5.836 17.155 1.00 96.62 113 HIS A CA 1
ATOM 867 C C . HIS A 1 113 ? -9.547 -7.341 17.337 1.00 96.62 113 HIS A C 1
ATOM 869 O O . HIS A 1 113 ? -8.506 -7.761 17.835 1.00 96.62 113 HIS A O 1
ATOM 875 N N . ALA A 1 114 ? -10.479 -8.178 16.869 1.00 94.94 114 ALA A N 1
ATOM 876 C CA . ALA A 1 114 ? -10.381 -9.646 16.945 1.00 94.94 114 ALA A CA 1
ATOM 877 C C . ALA A 1 114 ? -9.502 -10.281 15.841 1.00 94.94 114 ALA A C 1
ATOM 879 O O . ALA A 1 114 ? -9.450 -11.501 15.705 1.00 94.94 114 ALA A O 1
ATOM 880 N N . GLY A 1 115 ? -8.832 -9.454 15.040 1.00 95.12 115 GLY A N 1
ATOM 881 C CA . GLY A 1 115 ? -8.122 -9.852 13.816 1.00 95.12 115 GLY A CA 1
ATOM 882 C C . GLY A 1 115 ? -8.909 -9.583 12.520 1.00 95.12 115 GLY A C 1
ATOM 883 O O . GLY A 1 115 ? -10.033 -9.079 12.579 1.00 95.12 115 GLY A O 1
ATOM 884 N N . PRO A 1 116 ? -8.307 -9.868 11.350 1.00 96.25 116 PRO A N 1
ATOM 885 C CA . PRO A 1 116 ? -8.925 -9.628 10.050 1.00 96.25 116 PRO A CA 1
ATOM 886 C C . PRO A 1 116 ? -10.003 -10.665 9.712 1.00 96.25 116 PRO A C 1
ATOM 888 O O . PRO A 1 116 ? -9.790 -11.872 9.841 1.00 96.25 116 PRO A O 1
ATOM 891 N N . LEU A 1 117 ? -11.124 -10.197 9.166 1.00 96.00 117 LEU A N 1
ATOM 892 C CA . LEU A 1 117 ? -12.116 -11.020 8.477 1.00 96.00 117 LEU A CA 1
ATOM 893 C C . LEU A 1 117 ? -11.913 -10.879 6.966 1.00 96.00 117 LEU A C 1
ATOM 895 O O . LEU A 1 117 ? -11.949 -9.772 6.437 1.00 96.00 117 LEU A O 1
ATOM 899 N N . ARG A 1 118 ? -11.684 -11.995 6.268 1.00 94.12 118 ARG A N 1
ATOM 900 C CA . ARG A 1 118 ? -11.391 -12.006 4.826 1.00 94.12 118 ARG A CA 1
ATOM 901 C C . ARG A 1 118 ? -12.572 -12.567 4.048 1.00 94.12 118 ARG A C 1
ATOM 903 O O . ARG A 1 118 ? -13.014 -13.682 4.325 1.00 94.12 118 ARG A O 1
ATOM 910 N N . GLN A 1 119 ? -13.055 -11.824 3.057 1.00 88.44 119 GLN A N 1
ATOM 911 C CA . GLN A 1 119 ? -14.140 -12.264 2.183 1.00 88.44 119 GLN A CA 1
ATOM 912 C C . GLN A 1 119 ? -13.976 -11.658 0.786 1.00 88.44 119 GLN A C 1
ATOM 914 O O . GLN A 1 119 ? -14.046 -10.450 0.623 1.00 88.44 119 GLN A O 1
ATOM 919 N N . GLY A 1 120 ? -13.788 -12.501 -0.234 1.00 80.31 120 GLY A N 1
ATOM 920 C CA . GLY A 1 120 ? -13.894 -12.084 -1.639 1.00 80.31 120 GLY A CA 1
ATOM 921 C C . GLY A 1 120 ? -12.949 -10.958 -2.088 1.00 80.31 120 GLY A C 1
ATOM 922 O O . GLY A 1 120 ? -13.359 -10.150 -2.910 1.00 80.31 120 GLY A O 1
ATOM 923 N N . GLY A 1 121 ? -11.718 -10.896 -1.563 1.00 83.94 121 GLY A N 1
ATOM 924 C CA . GLY A 1 121 ? -10.744 -9.831 -1.873 1.00 83.94 121 GLY A CA 1
ATOM 925 C C . GLY A 1 121 ? -10.838 -8.598 -0.965 1.00 83.94 121 GLY A C 1
ATOM 926 O O . GLY A 1 121 ? -10.033 -7.675 -1.090 1.00 83.94 121 GLY A O 1
ATOM 927 N N . THR A 1 122 ? -11.783 -8.603 -0.024 1.00 95.00 122 THR A N 1
ATOM 928 C CA . THR A 1 122 ? -11.920 -7.593 1.025 1.00 95.00 122 THR A CA 1
ATOM 929 C C . THR A 1 122 ? -11.344 -8.117 2.340 1.00 95.00 122 THR A C 1
ATOM 931 O O . THR A 1 122 ? -11.596 -9.262 2.739 1.00 95.00 122 THR A O 1
ATOM 934 N N . VAL A 1 123 ? -10.604 -7.261 3.043 1.00 97.44 123 VAL A N 1
ATOM 935 C CA . VAL A 1 123 ? -10.141 -7.472 4.418 1.00 97.44 123 VAL A CA 1
ATOM 936 C C . VAL A 1 123 ? -10.849 -6.475 5.325 1.00 97.44 123 VAL A C 1
ATOM 938 O O . VAL A 1 123 ? -10.731 -5.266 5.146 1.00 97.44 123 VAL A O 1
ATOM 941 N N . ALA A 1 124 ? -11.580 -6.980 6.311 1.00 97.44 124 ALA A N 1
ATOM 942 C CA . ALA A 1 124 ? -12.322 -6.173 7.265 1.00 97.44 124 ALA A CA 1
ATOM 943 C C . ALA A 1 124 ? -11.706 -6.267 8.663 1.00 97.44 124 ALA A C 1
ATOM 945 O O . ALA A 1 124 ? -11.406 -7.358 9.151 1.00 97.44 124 ALA A O 1
ATOM 946 N N . TYR A 1 125 ? -11.588 -5.122 9.327 1.00 97.94 125 TYR A N 1
ATOM 947 C CA . TYR A 1 125 ? -11.274 -5.016 10.746 1.00 97.94 125 TYR A CA 1
ATOM 948 C C . TYR A 1 125 ? -12.421 -4.297 11.454 1.00 97.94 125 TYR A C 1
ATOM 950 O O . TYR A 1 125 ? -12.963 -3.313 10.947 1.00 97.94 125 TYR A O 1
ATOM 958 N N . ALA A 1 126 ? -12.787 -4.788 12.635 1.00 97.31 126 ALA A N 1
ATOM 959 C CA . ALA A 1 126 ? -13.815 -4.193 13.476 1.00 97.31 126 ALA A CA 1
ATOM 960 C C . ALA A 1 126 ? -13.339 -4.160 14.927 1.00 97.31 126 ALA A C 1
ATOM 962 O O . ALA A 1 126 ? -12.757 -5.133 15.419 1.00 97.31 126 ALA A O 1
ATOM 963 N N . ALA A 1 127 ? -13.588 -3.037 15.596 1.00 97.31 127 ALA A N 1
ATOM 964 C CA . ALA A 1 127 ? -13.307 -2.892 17.012 1.00 97.31 127 ALA A CA 1
ATOM 965 C C . ALA A 1 127 ? -14.121 -3.897 17.840 1.00 97.31 127 ALA A C 1
ATOM 967 O O . ALA A 1 127 ? -15.306 -4.114 17.579 1.00 97.31 127 ALA A O 1
ATOM 968 N N . THR A 1 128 ? -13.493 -4.503 18.847 1.00 96.25 128 THR A N 1
ATOM 969 C CA . THR A 1 128 ? -14.170 -5.417 19.786 1.00 96.25 128 THR A CA 1
ATOM 970 C C . THR A 1 128 ? -14.713 -4.705 21.017 1.00 96.25 128 THR A C 1
ATOM 972 O O . THR A 1 128 ? -15.560 -5.250 21.719 1.00 96.25 128 THR A O 1
ATOM 975 N N . GLU A 1 129 ? -14.217 -3.503 21.294 1.00 89.19 129 GLU A N 1
ATOM 976 C CA . GLU A 1 129 ? -14.559 -2.710 22.470 1.00 89.19 129 GLU A CA 1
ATOM 977 C C . GLU A 1 129 ? -14.616 -1.224 22.106 1.00 89.19 129 GLU A C 1
ATOM 979 O O . GLU A 1 129 ? -13.914 -0.765 21.203 1.00 89.19 129 GLU A O 1
ATOM 984 N N . GLY A 1 130 ? -15.415 -0.460 22.853 1.00 78.50 130 GLY A N 1
ATOM 985 C CA . GLY A 1 130 ? -15.497 0.990 22.702 1.00 78.50 130 GLY A CA 1
ATOM 986 C C . GLY A 1 130 ? -16.447 1.442 21.593 1.00 78.50 130 GLY A C 1
ATOM 987 O O . GLY A 1 130 ? -17.601 1.017 21.541 1.00 78.50 130 GLY A O 1
ATOM 988 N N . THR A 1 131 ? -15.991 2.390 20.774 1.00 75.75 131 THR A N 1
ATOM 989 C CA . THR A 1 131 ? -16.785 3.062 19.738 1.00 75.75 131 THR A CA 1
ATOM 990 C C . THR A 1 131 ? -16.915 2.223 18.466 1.00 75.75 131 THR A C 1
ATOM 992 O O . THR A 1 131 ? -16.116 1.324 18.205 1.00 75.75 131 THR A O 1
ATOM 995 N N . GLU A 1 132 ? -17.925 2.529 17.643 1.00 90.94 132 GLU A N 1
ATOM 996 C CA . GLU A 1 132 ? -18.001 1.997 16.280 1.00 90.94 132 GLU A CA 1
ATOM 997 C C . GLU A 1 132 ? -16.754 2.454 15.519 1.00 90.94 132 GLU A C 1
ATOM 999 O O . GLU A 1 132 ? -16.633 3.635 15.193 1.00 90.94 132 GLU A O 1
ATOM 1004 N N . PHE A 1 133 ? -15.835 1.521 15.274 1.00 97.00 133 PHE A N 1
ATOM 1005 C CA . PHE A 1 133 ? -14.648 1.710 14.457 1.00 97.00 133 PHE A CA 1
ATOM 1006 C C . PHE A 1 133 ? -14.470 0.474 13.573 1.00 97.00 133 PHE A C 1
ATOM 1008 O O . PHE A 1 133 ? -14.230 -0.632 14.062 1.00 97.00 133 PHE A O 1
ATOM 1015 N N . THR A 1 134 ? -14.625 0.656 12.264 1.00 97.94 134 THR A N 1
ATOM 1016 C CA . THR A 1 134 ? -14.401 -0.381 11.253 1.00 97.94 134 THR A CA 1
ATOM 1017 C C . THR A 1 134 ? -13.498 0.137 10.145 1.00 97.94 134 THR A C 1
ATOM 1019 O O . THR A 1 134 ? -13.537 1.323 9.814 1.00 97.94 134 THR A O 1
ATOM 1022 N N . ALA A 1 135 ? -12.701 -0.759 9.570 1.00 98.31 135 ALA A N 1
ATOM 1023 C CA . ALA A 1 135 ? -11.916 -0.516 8.369 1.00 98.31 135 ALA A CA 1
ATOM 1024 C C . ALA A 1 135 ? -12.189 -1.639 7.363 1.00 98.31 135 ALA A C 1
ATOM 1026 O O . ALA A 1 135 ? -11.986 -2.814 7.669 1.00 98.31 135 ALA A O 1
ATOM 1027 N N . LEU A 1 136 ? -12.659 -1.270 6.175 1.00 98.25 136 LEU A N 1
ATOM 1028 C CA . LEU A 1 136 ? -12.880 -2.158 5.039 1.00 98.25 136 LEU A CA 1
ATOM 1029 C C . LEU A 1 136 ? -11.819 -1.860 3.991 1.00 98.25 136 LEU A C 1
ATOM 1031 O O . LEU A 1 136 ? -11.733 -0.737 3.500 1.00 98.25 136 LEU A O 1
ATOM 1035 N N . ILE A 1 137 ? -10.988 -2.849 3.691 1.00 98.56 137 ILE A N 1
ATOM 1036 C CA . ILE A 1 137 ? -9.866 -2.727 2.767 1.00 98.56 137 ILE A CA 1
ATOM 1037 C C . ILE A 1 137 ? -10.158 -3.599 1.558 1.00 98.56 137 ILE A C 1
ATOM 1039 O O . ILE A 1 137 ? -10.269 -4.815 1.691 1.00 98.56 137 ILE A O 1
ATOM 1043 N N . ASP A 1 138 ? -10.235 -2.981 0.388 1.00 97.56 138 ASP A N 1
ATOM 1044 C CA . ASP A 1 138 ? -10.469 -3.674 -0.875 1.00 97.56 138 ASP A CA 1
ATOM 1045 C C . ASP A 1 138 ? -9.204 -3.664 -1.724 1.00 97.56 138 ASP A C 1
ATOM 1047 O O . ASP A 1 138 ? -8.552 -2.622 -1.866 1.00 97.56 138 ASP A O 1
ATOM 1051 N N . GLU A 1 139 ? -8.894 -4.799 -2.352 1.00 95.06 139 GLU A N 1
ATOM 1052 C CA . GLU A 1 139 ? -7.897 -4.886 -3.423 1.00 95.06 139 GLU A CA 1
ATOM 1053 C C . GLU A 1 139 ? -8.411 -4.209 -4.699 1.00 95.06 139 GLU A C 1
ATOM 1055 O O . GLU A 1 139 ? -8.837 -4.820 -5.679 1.00 95.06 139 GLU A O 1
ATOM 1060 N N . ARG A 1 140 ? -8.405 -2.880 -4.649 1.00 94.62 140 ARG A N 1
ATOM 1061 C CA . ARG A 1 140 ? -8.825 -1.987 -5.714 1.00 94.62 140 ARG A CA 1
ATOM 1062 C C . ARG A 1 140 ? -7.808 -0.865 -5.830 1.00 94.62 140 ARG A C 1
ATOM 1064 O O . ARG A 1 140 ? -7.541 -0.157 -4.857 1.00 94.62 140 ARG A O 1
ATOM 1071 N N . ARG A 1 141 ? -7.296 -0.671 -7.051 1.00 96.25 141 ARG A N 1
ATOM 1072 C CA . ARG A 1 141 ? -6.354 0.404 -7.386 1.00 96.25 141 ARG A CA 1
ATOM 1073 C C . ARG A 1 141 ? -6.848 1.737 -6.819 1.00 96.25 141 ARG A C 1
ATOM 1075 O O . ARG A 1 141 ? -7.938 2.194 -7.158 1.00 96.25 141 ARG A O 1
ATOM 1082 N N . CYS A 1 142 ? -6.012 2.354 -5.992 1.00 97.81 142 CYS A N 1
ATOM 1083 C CA . CYS A 1 142 ? -6.261 3.648 -5.375 1.00 97.81 142 CYS A CA 1
ATOM 1084 C C . CYS A 1 142 ? -5.179 4.639 -5.803 1.00 97.81 142 CYS A C 1
ATOM 1086 O O . CYS A 1 142 ? -3.992 4.302 -5.809 1.00 97.81 142 CYS A O 1
ATOM 1088 N N . VAL A 1 143 ? -5.601 5.845 -6.180 1.00 97.00 143 VAL A N 1
ATOM 1089 C CA . VAL A 1 143 ? -4.718 6.963 -6.520 1.00 97.00 143 VAL A CA 1
ATOM 1090 C C . VAL A 1 143 ? -4.942 8.049 -5.484 1.00 97.00 143 VAL A C 1
ATOM 1092 O O . VAL A 1 143 ? -6.060 8.544 -5.342 1.00 97.00 143 VAL A O 1
ATOM 1095 N N . ASP A 1 144 ? -3.894 8.411 -4.756 1.00 95.62 144 ASP A N 1
ATOM 1096 C CA . ASP A 1 144 ? -3.948 9.537 -3.836 1.00 95.62 144 ASP A CA 1
ATOM 1097 C C . ASP A 1 144 ? -4.092 10.838 -4.636 1.00 95.62 144 ASP A C 1
ATOM 1099 O O . ASP A 1 144 ? -3.237 11.174 -5.453 1.00 95.62 144 ASP A O 1
ATOM 1103 N N . SER A 1 145 ? -5.184 11.571 -4.419 1.00 91.81 145 SER A N 1
ATOM 1104 C CA . SER A 1 145 ? -5.533 12.743 -5.232 1.00 91.81 145 SER A CA 1
ATOM 1105 C C . SER A 1 145 ? -4.566 13.918 -5.081 1.00 91.81 145 SER A C 1
ATOM 1107 O O . SER A 1 145 ? -4.494 14.760 -5.972 1.00 91.81 145 SER A O 1
ATOM 1109 N N . MET A 1 146 ? -3.836 13.985 -3.967 1.00 91.62 146 MET A N 1
ATOM 1110 C CA . MET A 1 146 ? -2.929 15.087 -3.661 1.00 91.62 146 MET A CA 1
ATOM 1111 C C . MET A 1 146 ? -1.533 14.863 -4.251 1.00 91.62 146 MET A C 1
ATOM 1113 O O . MET A 1 146 ? -0.951 15.787 -4.812 1.00 91.62 146 MET A O 1
ATOM 1117 N N . SER A 1 147 ? -1.004 13.641 -4.150 1.00 92.31 147 SER A N 1
ATOM 1118 C CA . SER A 1 147 ? 0.355 13.293 -4.596 1.00 92.31 147 SER A CA 1
ATOM 1119 C C . SER A 1 147 ? 0.408 12.529 -5.923 1.00 92.31 147 SER A C 1
ATOM 1121 O O . SER A 1 147 ? 1.483 12.370 -6.500 1.00 92.31 147 SER A O 1
ATOM 1123 N N . GLY A 1 148 ? -0.724 11.994 -6.388 1.00 94.94 148 GLY A N 1
ATOM 1124 C CA . GLY A 1 148 ? -0.791 11.050 -7.507 1.00 94.94 148 GLY A CA 1
ATOM 1125 C C . GLY A 1 148 ? -0.284 9.644 -7.170 1.00 94.94 148 GLY A C 1
ATOM 1126 O O . GLY A 1 148 ? -0.268 8.781 -8.047 1.00 94.94 148 GLY A O 1
ATOM 1127 N N . SER A 1 149 ? 0.142 9.392 -5.925 1.00 95.88 149 SER A N 1
ATOM 1128 C CA . SER A 1 149 ? 0.707 8.103 -5.513 1.00 95.88 149 SER A CA 1
ATOM 1129 C C . SER A 1 149 ? -0.289 6.963 -5.722 1.00 95.88 149 SER A C 1
ATOM 1131 O O . SER A 1 149 ? -1.472 7.084 -5.408 1.00 95.88 149 SER A O 1
ATOM 1133 N N . LEU A 1 150 ? 0.204 5.832 -6.218 1.00 97.12 150 LEU A N 1
ATOM 1134 C CA . LEU A 1 150 ? -0.599 4.655 -6.528 1.00 97.12 150 LEU A CA 1
ATOM 1135 C C . LEU A 1 150 ? -0.459 3.605 -5.437 1.00 97.12 150 LEU A C 1
ATOM 1137 O O . LEU A 1 150 ? 0.646 3.335 -4.971 1.00 97.12 150 LEU A O 1
ATOM 1141 N N . PHE A 1 151 ? -1.574 2.964 -5.103 1.00 97.31 151 PHE A N 1
ATOM 1142 C CA . PHE A 1 151 ? -1.675 1.881 -4.130 1.00 97.31 151 PHE A CA 1
ATOM 1143 C C . PHE A 1 151 ? -2.542 0.761 -4.701 1.00 97.31 151 PHE A C 1
ATOM 1145 O O . PHE A 1 151 ? -3.457 1.012 -5.487 1.00 97.31 151 PHE A O 1
ATOM 1152 N N . ALA A 1 152 ? -2.259 -0.489 -4.347 1.00 96.31 152 ALA A N 1
ATOM 1153 C CA . ALA A 1 152 ? -3.095 -1.623 -4.742 1.00 96.31 152 ALA A CA 1
ATOM 1154 C C . ALA A 1 152 ? -4.435 -1.679 -4.003 1.00 96.31 152 ALA A C 1
ATOM 1156 O O . ALA A 1 152 ? -5.351 -2.339 -4.485 1.00 96.31 152 ALA A O 1
ATOM 1157 N N . TYR A 1 153 ? -4.551 -0.986 -2.868 1.00 97.50 153 TYR A N 1
ATOM 1158 C CA . TYR A 1 153 ? -5.719 -1.076 -2.007 1.00 97.50 153 TYR A CA 1
ATOM 1159 C C . TYR A 1 153 ? -6.331 0.288 -1.706 1.00 97.50 153 TYR A C 1
ATOM 1161 O O . TYR A 1 153 ? -5.623 1.278 -1.474 1.00 97.50 153 TYR A O 1
ATOM 1169 N N . SER A 1 154 ? -7.659 0.299 -1.633 1.00 98.12 154 SER A N 1
ATOM 1170 C CA . SER A 1 154 ? -8.445 1.381 -1.044 1.00 98.12 154 SER A CA 1
ATOM 1171 C C . SER A 1 154 ? -8.949 0.968 0.332 1.00 98.12 154 SER A C 1
ATOM 1173 O O . SER A 1 154 ? -9.164 -0.218 0.575 1.00 98.12 154 SER A O 1
ATOM 1175 N N . VAL A 1 155 ? -9.178 1.940 1.209 1.00 98.56 155 VAL A N 1
ATOM 1176 C CA . VAL A 1 155 ? -9.799 1.709 2.513 1.00 98.56 155 VAL A CA 1
ATOM 1177 C C . VAL A 1 155 ? -10.984 2.640 2.723 1.00 98.56 155 VAL A C 1
ATOM 1179 O O . VAL A 1 155 ? -10.910 3.832 2.415 1.00 98.56 155 VAL A O 1
ATOM 1182 N N . GLU A 1 156 ? -12.052 2.087 3.284 1.00 98.31 156 GLU A N 1
ATOM 1183 C CA . GLU A 1 156 ? -13.173 2.821 3.859 1.00 98.31 156 GLU A CA 1
ATOM 1184 C C . GLU A 1 156 ? -13.179 2.616 5.373 1.00 98.31 156 GLU A C 1
ATOM 1186 O O . GLU A 1 156 ? -13.100 1.494 5.870 1.00 98.31 156 GLU A O 1
ATOM 1191 N N . ILE A 1 157 ? -13.260 3.711 6.120 1.00 98.19 157 ILE A N 1
ATOM 1192 C CA . ILE A 1 157 ? -13.242 3.714 7.579 1.00 98.19 157 ILE A CA 1
ATOM 1193 C C . ILE A 1 157 ? -14.560 4.288 8.063 1.00 98.19 157 ILE A C 1
ATOM 1195 O O . ILE A 1 157 ? -14.944 5.374 7.630 1.00 98.19 157 ILE A O 1
ATOM 1199 N N . ARG A 1 158 ? -15.213 3.623 9.013 1.00 97.44 158 ARG A N 1
ATOM 1200 C CA . ARG A 1 158 ? -16.278 4.236 9.816 1.00 97.44 158 ARG A CA 1
ATOM 1201 C C . ARG A 1 158 ? -15.793 4.383 11.239 1.00 97.44 158 ARG A C 1
ATOM 1203 O O . ARG A 1 158 ? -15.347 3.399 11.814 1.00 97.44 158 ARG A O 1
ATOM 1210 N N . SER A 1 159 ? -15.859 5.595 11.779 1.00 94.94 159 SER A N 1
ATOM 1211 C CA . SER A 1 159 ? -15.477 5.892 13.158 1.00 94.94 159 SER A CA 1
ATOM 1212 C C . SER A 1 159 ? -16.333 7.023 13.710 1.00 94.94 159 SER A C 1
ATOM 1214 O O . SER A 1 159 ? -16.403 8.086 13.093 1.00 94.94 159 SER A O 1
ATOM 1216 N N . GLU A 1 160 ? -16.951 6.816 14.874 1.00 89.44 160 GLU A N 1
ATOM 1217 C CA . GLU A 1 160 ? -17.727 7.847 15.595 1.00 89.44 160 GLU A CA 1
ATOM 1218 C C . GLU A 1 160 ? -18.800 8.532 14.719 1.00 89.44 160 GLU A C 1
ATOM 1220 O O . GLU A 1 160 ? -18.942 9.755 14.702 1.00 89.44 160 GLU A O 1
ATOM 1225 N N . GLY A 1 161 ? -19.529 7.744 13.920 1.00 90.62 161 GLY A N 1
ATOM 1226 C CA . GLY A 1 161 ? -20.563 8.251 13.007 1.00 90.62 161 GLY A CA 1
ATOM 1227 C C . GLY A 1 161 ? -20.034 9.001 11.777 1.00 90.62 161 GLY A C 1
ATOM 1228 O O . GLY A 1 161 ? -20.823 9.530 10.993 1.00 90.62 161 GLY A O 1
ATOM 1229 N N . ARG A 1 162 ? -18.712 9.048 11.572 1.00 94.00 162 ARG A N 1
ATOM 1230 C CA . ARG A 1 162 ? -18.063 9.646 10.396 1.00 94.00 162 ARG A CA 1
ATOM 1231 C C . ARG A 1 162 ? -17.488 8.560 9.499 1.00 94.00 162 ARG A C 1
ATOM 1233 O O . ARG A 1 162 ? -17.078 7.503 9.972 1.00 94.00 162 ARG A O 1
ATOM 1240 N N . SER A 1 163 ? -17.460 8.832 8.199 1.00 96.12 163 SER A N 1
ATOM 1241 C CA . SER A 1 163 ? -16.841 7.955 7.204 1.00 96.12 163 SER A CA 1
ATOM 1242 C C . SER A 1 163 ? -15.636 8.641 6.572 1.00 96.12 163 SER A C 1
ATOM 1244 O O . SER A 1 163 ? -15.680 9.843 6.309 1.00 96.12 163 SER A O 1
ATOM 1246 N N . TYR A 1 164 ? -14.584 7.871 6.324 1.00 97.50 164 TYR A N 1
ATOM 1247 C CA . TYR A 1 164 ? -13.363 8.319 5.666 1.00 97.50 164 TYR A CA 1
ATOM 1248 C C . TYR A 1 164 ? -13.002 7.337 4.557 1.00 97.50 164 TYR A C 1
ATOM 1250 O O . TYR A 1 164 ? -13.223 6.137 4.700 1.00 97.50 164 TYR A O 1
ATOM 1258 N N . ALA A 1 165 ? -12.431 7.839 3.468 1.00 97.69 165 ALA A N 1
ATOM 1259 C CA . ALA A 1 165 ? -11.956 7.021 2.361 1.00 97.69 165 ALA A CA 1
ATOM 1260 C C . ALA A 1 165 ? -10.561 7.473 1.932 1.00 97.69 165 ALA A C 1
ATOM 1262 O O . ALA A 1 165 ? -10.211 8.651 2.070 1.00 97.69 165 ALA A O 1
ATOM 1263 N N . GLY A 1 166 ? -9.750 6.531 1.457 1.00 98.00 166 GLY A N 1
ATOM 1264 C CA . GLY A 1 166 ? -8.383 6.811 1.028 1.00 98.00 166 GLY A CA 1
ATOM 1265 C C . GLY A 1 166 ? -7.635 5.568 0.573 1.00 98.00 166 GLY A C 1
ATOM 1266 O O . GLY A 1 166 ? -8.233 4.523 0.308 1.00 98.00 166 GLY A O 1
ATOM 1267 N N . CYS A 1 167 ? -6.318 5.697 0.474 1.00 98.19 167 CYS A N 1
ATOM 1268 C CA . CYS A 1 167 ? -5.444 4.629 0.009 1.00 98.19 167 CYS A CA 1
ATOM 1269 C C . CYS A 1 167 ? -4.707 3.985 1.181 1.00 98.19 167 CYS A C 1
ATOM 1271 O O . CYS A 1 167 ? -4.413 4.638 2.187 1.00 98.19 167 CYS A O 1
ATOM 1273 N N . ILE A 1 168 ? -4.401 2.695 1.054 1.00 97.44 168 ILE A N 1
ATOM 1274 C CA . ILE A 1 168 ? -3.731 1.938 2.109 1.00 97.44 168 ILE A CA 1
ATOM 1275 C C . ILE A 1 168 ? -2.672 1.005 1.524 1.00 97.44 168 ILE A C 1
ATOM 1277 O O . ILE A 1 168 ? -2.837 0.429 0.449 1.00 97.44 168 ILE A O 1
ATOM 1281 N N . ALA A 1 169 ? -1.551 0.884 2.226 1.00 95.12 169 ALA A N 1
ATOM 1282 C CA . ALA A 1 169 ? -0.466 -0.021 1.893 1.00 95.12 169 ALA A CA 1
ATOM 1283 C C . ALA A 1 169 ? -0.459 -1.200 2.869 1.00 95.12 169 ALA A C 1
ATOM 1285 O O . ALA A 1 169 ? -0.572 -1.012 4.083 1.00 95.12 169 ALA A O 1
ATOM 1286 N N . HIS A 1 170 ? -0.309 -2.403 2.319 1.00 94.38 170 HIS A N 1
ATOM 1287 C CA . HIS A 1 170 ? -0.047 -3.618 3.083 1.00 94.38 170 HIS A CA 1
ATOM 1288 C C . HIS A 1 170 ? 1.449 -3.730 3.365 1.00 94.38 170 HIS A C 1
ATOM 1290 O O . HIS A 1 170 ? 2.262 -3.389 2.506 1.00 94.38 170 HIS A O 1
ATOM 1296 N N . ASN A 1 171 ? 1.819 -4.257 4.528 1.00 92.75 171 ASN A N 1
ATOM 1297 C CA . ASN A 1 171 ? 3.216 -4.502 4.853 1.00 92.75 171 ASN A CA 1
ATOM 1298 C C . ASN A 1 171 ? 3.851 -5.506 3.866 1.00 92.75 171 ASN A C 1
ATOM 1300 O O . ASN A 1 171 ? 3.431 -6.667 3.824 1.00 92.75 171 ASN A O 1
ATOM 1304 N N . PRO A 1 172 ? 4.895 -5.118 3.111 1.00 87.06 172 PRO A N 1
ATOM 1305 C CA . PRO A 1 172 ? 5.520 -5.996 2.122 1.00 87.06 172 PRO A CA 1
ATOM 1306 C C . PRO A 1 172 ? 6.277 -7.183 2.743 1.00 87.06 172 PRO A C 1
ATOM 1308 O O . PRO A 1 172 ? 6.621 -8.122 2.031 1.00 87.06 172 PRO A O 1
ATOM 1311 N N . ALA A 1 173 ? 6.538 -7.167 4.055 1.00 86.62 173 ALA A N 1
ATOM 1312 C CA . ALA A 1 173 ? 7.155 -8.283 4.774 1.00 86.62 173 ALA A CA 1
ATOM 1313 C C . ALA A 1 173 ? 6.151 -9.369 5.207 1.00 86.62 173 ALA A C 1
ATOM 1315 O O . ALA A 1 173 ? 6.564 -10.389 5.759 1.00 86.62 173 ALA A O 1
ATOM 1316 N N . MET A 1 174 ? 4.849 -9.161 4.988 1.00 86.94 174 MET A N 1
ATOM 1317 C CA . MET A 1 174 ? 3.808 -10.144 5.290 1.00 86.94 174 MET A CA 1
ATOM 1318 C C . MET A 1 174 ? 3.269 -10.815 4.023 1.00 86.94 174 MET A C 1
ATOM 1320 O O . MET A 1 174 ? 3.338 -10.223 2.943 1.00 86.94 174 MET A O 1
ATOM 1324 N N . PRO A 1 175 ? 2.730 -12.046 4.135 1.00 85.00 175 PRO A N 1
ATOM 1325 C CA . PRO A 1 175 ? 2.047 -12.697 3.023 1.00 85.00 175 PRO A CA 1
ATOM 1326 C C . PRO A 1 175 ? 0.963 -11.792 2.447 1.00 85.00 175 PRO A C 1
ATOM 1328 O O . PRO A 1 175 ? 0.330 -11.047 3.194 1.00 85.00 175 PRO A O 1
ATOM 1331 N N . ALA A 1 176 ? 0.741 -11.876 1.135 1.00 78.44 176 ALA A N 1
ATOM 1332 C CA . ALA A 1 176 ? -0.372 -11.172 0.515 1.00 78.44 176 ALA A CA 1
ATOM 1333 C C . ALA A 1 176 ? -1.689 -11.506 1.259 1.00 78.44 176 ALA A C 1
ATOM 1335 O O . ALA A 1 176 ? -1.866 -12.657 1.676 1.00 78.44 176 ALA A O 1
ATOM 1336 N N . PRO A 1 177 ? -2.547 -10.501 1.495 1.00 77.81 177 PRO A N 1
ATOM 1337 C CA . PRO A 1 177 ? -3.791 -10.654 2.237 1.00 77.81 177 PRO A CA 1
ATOM 1338 C C . PRO A 1 177 ? -4.830 -11.535 1.529 1.00 77.81 177 PRO A C 1
ATOM 1340 O O . PRO A 1 177 ? -4.723 -11.741 0.306 1.00 77.81 177 PRO A O 1
#

Sequence (177 aa):
GKVQFSPWDGAPLPLEDRSPGQELTRSLRELTGAQEGRPMFVEFFGGRDTGRGAGISALEVRRAAVETAGCRERFDQREWIGSGNEPSWRLEITSRDMLLNVLGGVAPVRAPHAGPLRQGGTVAYAATEGTEFTALIDERRCVDSMSGSLFAYSVEIRSEGRSYAGCIAHNPAMPAP

Foldseek 3Di:
DFDWDDDLDDDIFGEAEQAVVSVVVVLQCVLVVNDPPQDKAWDADWAWDDDDSIGIYGHGTAKIFNPDPRSPDDCPQWQKWWWAVVPTKIWTHHQFKIWIDTVVDPDIDIAGWPGWDDDDQWTKTFGPDDWGWIKIKHQPWFAHPPNRMIHRIKIWIDTPNDIDITHMHGDPVDPDD

Radius of gyration: 17.65 Å; chains: 1; bounding box: 44×35×44 Å

Secondary structure (DSSP, 8-state):
--EEE--SSS--EEEEE-SGGGHHHHHHHHHHTT-TT---EEEEEEEE--STT--EEEEEEEEEESSS-GGG---TTEEEEEEEETTEEEEEEESSEEEEEETT-SS-EEEEBS--EEETTEEEEEBSSSS-EEEEEE---EE-TTT--EESEEEEEEETTEEEEEEEEE-TTS---

pLDDT: mean 92.12, std 6.72, range [58.47, 98.56]